Protein AF-K6J1Z5-F1 (afdb_monomer)

Nearest PDB structures (foldseek):
  7a5k-assembly1_a3  TM=3.872E-01  e=3.905E+00  Homo sapiens
  7odt-assembly1_a  TM=3.733E-01  e=3.905E+00  Homo sapiens
  6gaw-assembly1_Bf  TM=3.915E-01  e=5.127E+00  Sus scrofa
  3ixs-assembly4_H  TM=2.768E-01  e=4.180E+00  Homo sapiens

Radius of gyration: 13.7 Å; Cα contacts (8 Å, |Δi|>4): 64; chains: 1; bounding box: 33×23×35 Å

Secondary structure (DSSP, 8-state):
-HHHHHHHT--BGGGTTB-SSPPP-PPPPTTS-EEEEEEEEGGGTEEEEEEEE--

Mean predicted aligned error: 4.29 Å

pLDDT: mean 90.02, std 6.64, range [60.91, 96.69]

Structure (mmCIF, N/CA/C/O backbone):
data_A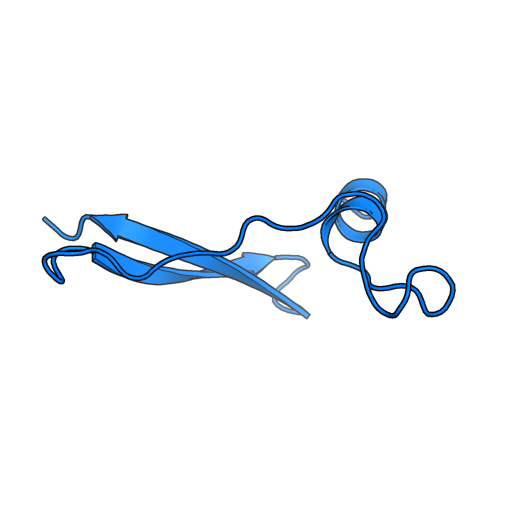F-K6J1Z5-F1
#
_entry.id   AF-K6J1Z5-F1
#
loop_
_atom_site.group_PDB
_atom_site.id
_atom_site.type_symbol
_atom_site.label_atom_id
_atom_site.label_alt_id
_atom_site.label_comp_id
_atom_site.label_asym_id
_atom_site.label_entity_id
_atom_site.label_seq_id
_atom_site.pdbx_PDB_ins_code
_atom_site.Cartn_x
_atom_site.Cartn_y
_atom_site.Cartn_z
_atom_site.occupancy
_atom_site.B_iso_or_equiv
_atom_site.auth_seq_id
_atom_site.auth_comp_id
_atom_site.auth_asym_id
_atom_site.auth_atom_id
_atom_site.pdbx_PDB_model_num
ATOM 1 N N . GLU A 1 1 ? -6.977 -3.760 -12.366 1.00 75.81 1 GLU A N 1
ATOM 2 C CA . GLU A 1 1 ? -6.271 -4.148 -11.121 1.00 75.81 1 GLU A CA 1
ATOM 3 C C . GLU A 1 1 ? -4.762 -3.898 -11.177 1.00 75.81 1 GLU A C 1
ATOM 5 O O . GLU A 1 1 ? -4.286 -3.092 -10.388 1.00 75.81 1 GLU A O 1
ATOM 10 N N . PHE A 1 2 ? -4.015 -4.474 -12.133 1.00 86.25 2 PHE A N 1
ATOM 11 C CA . PHE A 1 2 ? -2.551 -4.293 -12.225 1.00 86.25 2 PHE A CA 1
ATOM 12 C C . PHE A 1 2 ? -2.084 -2.827 -12.278 1.00 86.25 2 PHE A C 1
ATOM 14 O O . PHE A 1 2 ? -1.247 -2.431 -11.474 1.00 86.25 2 PHE A O 1
ATOM 21 N N . ILE A 1 3 ? -2.634 -2.012 -13.191 1.00 91.88 3 ILE A N 1
ATOM 22 C CA . ILE A 1 3 ? -2.219 -0.603 -13.363 1.00 91.88 3 ILE A CA 1
ATOM 23 C C . ILE A 1 3 ? -2.428 0.196 -12.070 1.00 91.88 3 ILE A C 1
ATOM 25 O O . ILE A 1 3 ? -1.568 0.980 -11.679 1.00 91.88 3 ILE A O 1
ATOM 29 N N . HIS A 1 4 ? -3.548 -0.035 -11.380 1.00 90.25 4 HIS A N 1
ATOM 30 C CA . HIS A 1 4 ? -3.844 0.647 -10.123 1.00 90.25 4 HIS A CA 1
ATOM 31 C C . HIS A 1 4 ? -2.817 0.279 -9.045 1.00 90.25 4 HIS A C 1
ATOM 33 O O . HIS A 1 4 ? -2.204 1.163 -8.456 1.00 90.25 4 HIS A O 1
ATOM 39 N N . PHE A 1 5 ? -2.528 -1.014 -8.869 1.00 91.56 5 PHE A N 1
ATOM 40 C CA . PHE A 1 5 ? -1.488 -1.458 -7.941 1.00 91.56 5 PHE A CA 1
ATOM 41 C C . PHE A 1 5 ? -0.101 -0.904 -8.297 1.00 91.56 5 PHE A C 1
ATOM 43 O O . PHE A 1 5 ? 0.625 -0.437 -7.423 1.00 91.56 5 PHE A O 1
ATOM 50 N N . TYR A 1 6 ? 0.268 -0.916 -9.578 1.00 93.19 6 TYR A N 1
ATOM 51 C CA . TYR A 1 6 ? 1.562 -0.416 -10.038 1.00 93.19 6 TYR A CA 1
ATOM 52 C C . TYR A 1 6 ? 1.761 1.073 -9.716 1.00 93.19 6 TYR A C 1
ATOM 54 O O . TYR A 1 6 ? 2.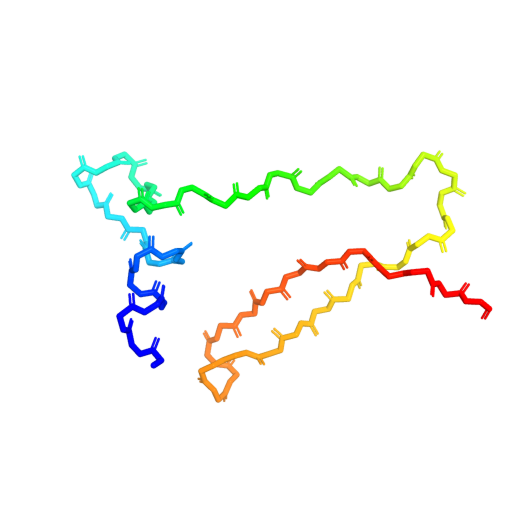849 1.474 -9.300 1.00 93.19 6 TYR A O 1
ATOM 62 N N . ASN A 1 7 ? 0.707 1.875 -9.887 1.00 94.69 7 ASN A N 1
ATOM 63 C CA . ASN A 1 7 ? 0.765 3.320 -9.690 1.00 94.69 7 ASN A CA 1
ATOM 64 C C . ASN A 1 7 ? 0.596 3.750 -8.225 1.00 94.69 7 ASN A C 1
ATOM 66 O O . ASN A 1 7 ? 1.143 4.783 -7.860 1.00 94.69 7 ASN A O 1
ATOM 70 N N . HIS A 1 8 ? -0.131 2.994 -7.396 1.00 93.50 8 HIS A N 1
ATOM 71 C CA . HIS A 1 8 ? -0.455 3.399 -6.016 1.00 93.50 8 HIS A CA 1
ATOM 72 C C . HIS A 1 8 ? 0.280 2.616 -4.920 1.00 93.50 8 HIS A C 1
ATOM 74 O O . HIS A 1 8 ? 0.339 3.068 -3.779 1.00 93.50 8 HIS A O 1
ATOM 80 N N . HIS A 1 9 ? 0.794 1.420 -5.222 1.00 92.88 9 HIS A N 1
ATOM 81 C CA . HIS A 1 9 ? 1.313 0.504 -4.197 1.00 92.88 9 HIS A CA 1
ATOM 82 C C . HIS A 1 9 ? 2.702 -0.049 -4.517 1.00 92.88 9 HIS A C 1
ATOM 84 O O . HIS A 1 9 ? 3.492 -0.299 -3.605 1.00 92.88 9 HIS A O 1
ATOM 90 N N . ARG A 1 10 ? 3.035 -0.252 -5.797 1.00 93.44 10 ARG A N 1
ATOM 91 C CA . ARG A 1 10 ? 4.366 -0.727 -6.184 1.00 93.44 10 ARG A CA 1
ATOM 92 C C . ARG A 1 10 ? 5.383 0.398 -6.043 1.00 93.44 10 ARG A C 1
ATOM 94 O O . ARG A 1 10 ? 5.259 1.439 -6.682 1.00 93.44 10 ARG A O 1
ATOM 101 N N . THR A 1 11 ? 6.418 0.143 -5.258 1.00 94.56 11 THR A N 1
ATOM 102 C CA . THR A 1 11 ? 7.535 1.066 -5.089 1.00 94.56 11 THR A CA 1
ATOM 103 C C . THR A 1 11 ? 8.562 0.910 -6.211 1.00 94.56 11 THR A C 1
ATOM 105 O O . THR A 1 11 ? 8.789 -0.189 -6.727 1.00 94.56 11 THR A O 1
ATOM 108 N N . HIS A 1 12 ? 9.198 2.018 -6.595 1.00 94.56 12 HIS A N 1
ATOM 109 C CA . HIS A 1 12 ? 10.173 2.075 -7.687 1.00 94.56 12 HIS A CA 1
ATOM 110 C C . HIS A 1 12 ? 11.497 2.643 -7.191 1.00 94.56 12 HIS A C 1
ATOM 112 O O . HIS A 1 12 ? 11.536 3.653 -6.490 1.00 94.56 12 HIS A O 1
ATOM 118 N N . LEU A 1 13 ? 12.610 2.033 -7.601 1.00 95.75 13 LEU A N 1
ATOM 119 C CA . LEU A 1 13 ? 13.949 2.501 -7.219 1.00 95.75 13 LEU A CA 1
ATOM 120 C C . LEU A 1 13 ? 14.225 3.931 -7.705 1.00 95.75 13 LEU A C 1
ATOM 122 O O . LEU A 1 13 ? 14.800 4.720 -6.963 1.00 95.75 13 LEU A O 1
ATOM 126 N N . ALA A 1 14 ? 13.755 4.277 -8.907 1.00 96.69 14 ALA A N 1
ATOM 127 C CA . ALA A 1 14 ? 13.894 5.616 -9.481 1.00 96.69 14 ALA A CA 1
ATOM 128 C C . ALA A 1 14 ? 13.120 6.703 -8.711 1.00 96.69 14 ALA A C 1
ATOM 130 O O . ALA A 1 14 ? 13.402 7.884 -8.878 1.00 96.69 14 ALA A O 1
ATOM 131 N N . LEU A 1 15 ? 12.165 6.306 -7.864 1.00 94.94 15 LEU A N 1
ATOM 132 C CA . LEU A 1 15 ? 11.346 7.199 -7.044 1.00 94.94 15 LEU A CA 1
ATOM 133 C C . LEU A 1 15 ? 11.715 7.093 -5.561 1.00 94.94 15 LEU A C 1
ATOM 135 O O . LEU A 1 15 ? 10.852 7.197 -4.702 1.00 94.94 15 LEU A O 1
ATOM 139 N N . ASN A 1 16 ? 12.984 6.826 -5.235 1.00 95.06 16 ASN A N 1
ATOM 140 C CA . ASN A 1 16 ? 13.440 6.664 -3.848 1.00 95.06 16 ASN A CA 1
ATOM 141 C C . ASN A 1 16 ? 12.653 5.601 -3.061 1.00 95.06 16 ASN A C 1
ATOM 143 O O . ASN A 1 16 ? 12.440 5.741 -1.859 1.00 95.06 16 ASN A O 1
ATOM 147 N N . LYS A 1 17 ? 12.254 4.514 -3.736 1.00 93.31 17 LYS A N 1
ATOM 148 C CA . LYS A 1 17 ? 11.403 3.448 -3.180 1.00 93.31 17 LYS A CA 1
ATOM 149 C C . LYS A 1 17 ? 9.995 3.927 -2.805 1.00 93.31 17 LYS A C 1
ATOM 151 O O . LYS A 1 17 ? 9.357 3.303 -1.962 1.00 93.31 17 LYS A O 1
ATOM 156 N N . ASP A 1 18 ? 9.500 4.965 -3.468 1.00 94.19 18 ASP A N 1
ATOM 157 C CA . ASP A 1 18 ? 8.101 5.380 -3.430 1.00 94.19 18 ASP A CA 1
ATOM 158 C C . ASP A 1 18 ? 7.344 4.892 -4.679 1.00 94.19 18 ASP A C 1
ATOM 160 O O . ASP A 1 18 ? 7.920 4.351 -5.631 1.00 94.19 18 ASP A O 1
ATOM 164 N N . SER A 1 19 ? 6.030 5.054 -4.654 1.00 95.00 19 SER A N 1
ATOM 165 C CA . SER A 1 19 ? 5.111 4.829 -5.765 1.00 95.00 19 SER A CA 1
ATOM 166 C C . SER A 1 19 ? 4.823 6.136 -6.524 1.00 95.00 19 SER A C 1
ATOM 168 O O . SER A 1 19 ? 4.981 7.217 -5.959 1.00 95.00 19 SER A O 1
ATOM 170 N N . PRO A 1 20 ? 4.395 6.078 -7.801 1.00 96.62 20 PRO A N 1
ATOM 171 C CA . PRO A 1 20 ? 4.057 7.274 -8.574 1.00 96.62 20 PRO A CA 1
ATOM 172 C C . PRO A 1 20 ? 2.948 8.116 -7.935 1.00 96.62 20 PRO A C 1
ATOM 174 O O . PRO A 1 20 ? 2.969 9.340 -8.043 1.00 96.62 20 PRO A O 1
ATOM 177 N N . VAL A 1 21 ? 1.985 7.462 -7.280 1.00 96.06 21 VAL A N 1
ATOM 178 C CA . VAL A 1 21 ? 0.931 8.103 -6.495 1.00 96.06 21 VAL A CA 1
ATOM 179 C C . VAL A 1 21 ? 1.128 7.743 -5.020 1.00 96.06 21 VAL A C 1
ATOM 181 O O . VAL A 1 21 ? 0.784 6.625 -4.634 1.00 96.06 21 VAL A O 1
ATOM 184 N N . PRO A 1 22 ? 1.643 8.671 -4.191 1.00 90.75 22 PRO A N 1
ATOM 185 C CA . PRO A 1 22 ? 1.950 8.398 -2.792 1.00 90.75 22 PRO A 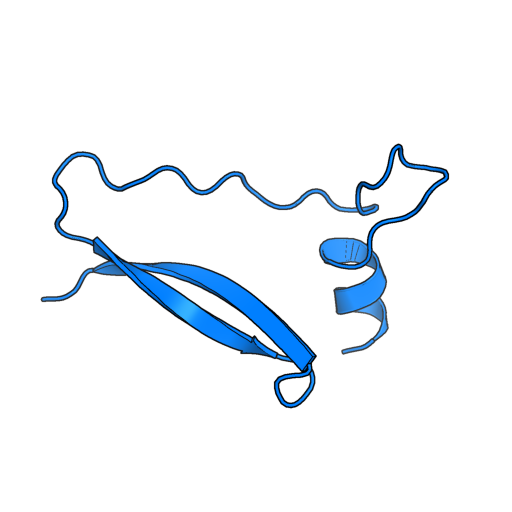CA 1
ATOM 186 C C . PRO A 1 22 ? 0.734 7.932 -1.991 1.00 90.75 22 PRO A C 1
ATOM 188 O O . PRO A 1 22 ? -0.383 8.430 -2.156 1.00 90.75 22 PRO A O 1
ATOM 191 N N . SER A 1 23 ? 0.971 7.003 -1.067 1.00 86.94 23 SER A N 1
ATOM 192 C CA . SER A 1 23 ? -0.052 6.561 -0.120 1.00 86.94 23 SER A CA 1
ATOM 193 C C . SER A 1 23 ? -0.234 7.571 1.023 1.00 86.94 23 SER A C 1
ATOM 195 O O . SER A 1 23 ? 0.746 8.158 1.490 1.00 86.94 23 SER A O 1
ATOM 197 N N . PRO A 1 24 ? -1.467 7.767 1.526 1.00 89.06 24 PRO A N 1
ATOM 198 C CA . PRO A 1 24 ? -1.694 8.605 2.695 1.00 89.06 24 PRO A CA 1
ATOM 199 C C . PRO A 1 24 ? -1.048 7.988 3.943 1.00 89.06 24 PRO A C 1
ATOM 201 O O . PRO A 1 24 ? -1.127 6.782 4.175 1.00 89.06 24 PRO A O 1
ATOM 204 N N . ILE A 1 25 ? -0.450 8.828 4.790 1.00 89.69 25 ILE A N 1
ATOM 205 C CA . ILE A 1 25 ? 0.052 8.401 6.101 1.00 89.69 25 ILE A CA 1
ATOM 206 C C . ILE A 1 25 ? -1.140 8.273 7.052 1.00 89.69 25 ILE A C 1
ATOM 208 O O . ILE A 1 25 ? -1.760 9.271 7.424 1.00 89.69 25 ILE A O 1
ATOM 212 N N . LEU A 1 26 ? -1.443 7.044 7.468 1.00 90.25 26 LEU A N 1
ATOM 213 C CA . LEU A 1 26 ? -2.496 6.770 8.441 1.00 90.25 26 LEU A CA 1
ATOM 214 C C . LEU A 1 26 ? -2.023 7.164 9.841 1.00 90.25 26 LEU A C 1
ATOM 216 O O . LEU A 1 26 ? -1.048 6.617 10.359 1.00 90.25 26 LEU A O 1
ATOM 220 N N . LYS A 1 27 ? -2.725 8.108 10.465 1.00 89.50 27 LYS A N 1
ATOM 221 C CA . LYS A 1 27 ? -2.486 8.489 11.859 1.00 89.50 27 LYS A CA 1
ATOM 222 C C . LYS A 1 27 ? -3.400 7.671 12.771 1.00 89.50 27 LYS A C 1
ATOM 224 O O . LYS A 1 27 ? -4.569 7.515 12.426 1.00 89.50 27 LYS A O 1
ATOM 229 N N . PRO A 1 28 ? -2.905 7.169 13.915 1.00 85.81 28 PRO A N 1
ATOM 230 C CA . PRO A 1 28 ? -3.763 6.531 14.902 1.00 85.81 28 PRO A CA 1
ATOM 231 C C . PRO A 1 28 ? -4.901 7.459 15.355 1.00 85.81 28 PRO A C 1
ATOM 233 O O . PRO A 1 28 ? -4.680 8.670 15.474 1.00 85.81 28 PRO A O 1
ATOM 236 N N . PRO A 1 29 ? -6.098 6.919 15.635 1.00 86.56 29 PRO A N 1
ATOM 237 C CA . PRO A 1 29 ? -7.224 7.693 16.145 1.00 86.56 29 PRO A CA 1
ATOM 238 C C . PRO A 1 29 ? -6.881 8.332 17.492 1.00 86.56 29 PRO A C 1
ATOM 240 O O . PRO A 1 29 ? -6.355 7.674 18.391 1.00 86.56 29 PRO A O 1
ATOM 243 N N . LEU A 1 30 ? -7.255 9.603 17.670 1.00 82.69 30 LEU A N 1
ATOM 244 C CA . LEU A 1 30 ? -6.934 10.382 18.875 1.00 82.69 30 LEU A CA 1
ATOM 245 C C . LEU A 1 30 ? -7.498 9.766 20.169 1.00 82.69 30 LEU A C 1
ATOM 247 O O . LEU A 1 30 ? -6.927 9.925 21.243 1.00 82.69 30 LEU A O 1
ATOM 251 N N . HIS A 1 31 ? -8.639 9.084 20.060 1.00 82.81 31 HIS A N 1
ATOM 252 C CA . HIS A 1 31 ? -9.408 8.572 21.196 1.00 82.81 31 HIS A CA 1
ATOM 253 C C . HIS A 1 31 ? -9.454 7.040 21.262 1.00 82.81 31 HIS A C 1
ATOM 255 O O . HIS A 1 31 ? -10.226 6.498 22.047 1.00 82.81 31 HIS A O 1
ATOM 261 N N . GLY A 1 32 ? -8.675 6.338 20.427 1.00 78.69 32 GLY A N 1
ATOM 262 C CA . GLY A 1 32 ? -8.584 4.871 20.454 1.00 78.69 32 GLY A CA 1
ATOM 263 C C . GLY A 1 32 ? -9.875 4.114 20.111 1.00 78.69 32 GLY A C 1
ATOM 264 O O . GLY A 1 32 ? -9.959 2.922 20.380 1.00 78.69 32 GLY A O 1
ATOM 265 N N . LYS A 1 33 ? -10.884 4.786 19.541 1.00 83.06 33 LYS A N 1
ATOM 266 C CA . LYS A 1 33 ? -12.190 4.188 19.191 1.00 83.06 33 LYS A CA 1
ATOM 267 C C . LYS A 1 33 ? -12.210 3.471 17.839 1.00 83.06 33 LYS A C 1
ATOM 269 O O . LYS A 1 33 ? -13.190 2.813 17.508 1.00 83.06 33 LYS A O 1
ATOM 274 N N . GLU A 1 34 ? -11.147 3.605 17.056 1.00 90.50 34 GLU A N 1
ATOM 275 C CA . GLU A 1 34 ? -11.051 2.985 15.738 1.00 90.50 34 GLU A CA 1
ATOM 276 C C . GLU A 1 34 ? -10.036 1.848 15.773 1.00 90.50 34 GLU A C 1
ATOM 278 O O . GLU A 1 34 ? -8.980 1.942 16.407 1.00 90.5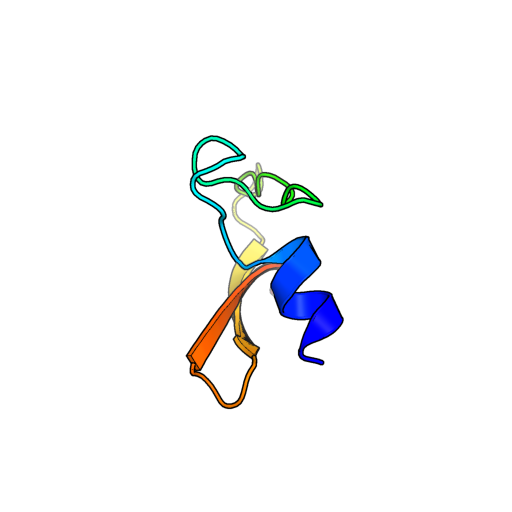0 34 GLU A O 1
ATOM 283 N N . LYS A 1 35 ? -10.356 0.762 15.078 1.00 90.94 35 LYS A N 1
ATOM 284 C CA . LYS A 1 35 ? -9.490 -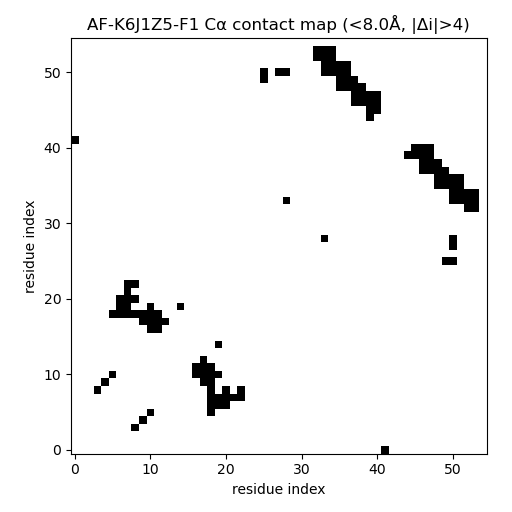0.405 14.949 1.00 90.94 35 LYS A CA 1
ATOM 285 C C . LYS A 1 35 ? -8.767 -0.345 13.615 1.00 90.94 35 LYS A C 1
ATOM 287 O O . LYS A 1 35 ? -9.369 -0.016 12.598 1.00 90.94 35 LYS A O 1
ATOM 292 N N . LEU A 1 36 ? -7.488 -0.713 13.613 1.00 92.88 36 LEU A N 1
ATOM 293 C CA . LEU A 1 36 ? -6.751 -0.924 12.374 1.00 92.88 36 LEU A CA 1
ATOM 294 C C . LEU A 1 36 ? -7.247 -2.214 11.707 1.00 92.88 36 LEU A C 1
ATOM 296 O O . LEU A 1 36 ? -7.092 -3.308 12.255 1.00 92.88 36 LEU A O 1
ATOM 300 N N . VAL A 1 37 ? -7.840 -2.077 10.529 1.00 94.50 37 VAL A N 1
ATOM 301 C CA . VAL A 1 37 ? -8.358 -3.176 9.716 1.00 94.50 37 VAL A CA 1
ATOM 302 C C . VAL A 1 37 ? -7.416 -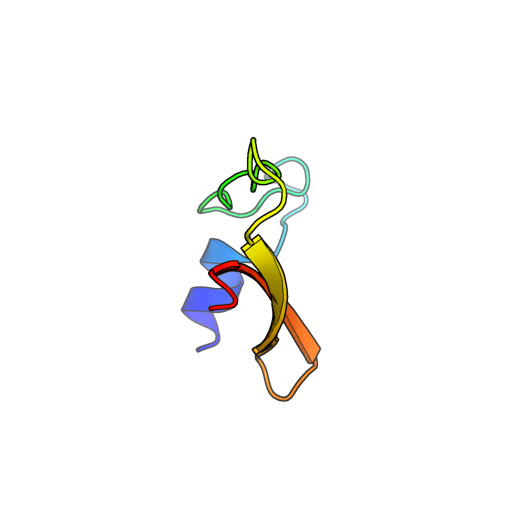3.414 8.545 1.00 94.50 37 VAL A C 1
ATOM 304 O O . VAL A 1 37 ? -6.961 -2.474 7.893 1.00 94.50 37 VAL A O 1
ATOM 307 N N . SER A 1 38 ? -7.105 -4.686 8.296 1.00 95.81 38 SER A N 1
ATOM 308 C CA . SER A 1 38 ? -6.291 -5.125 7.166 1.00 95.81 38 SER A CA 1
ATOM 309 C C . SER A 1 38 ? -7.187 -5.747 6.102 1.00 95.81 38 SER A C 1
ATOM 311 O O . SER A 1 38 ? -7.910 -6.698 6.393 1.00 95.81 38 SER A O 1
ATOM 313 N N . THR A 1 39 ? -7.125 -5.224 4.880 1.00 94.38 39 THR A N 1
ATOM 314 C CA . THR A 1 39 ? -7.900 -5.719 3.738 1.00 94.38 39 THR A CA 1
ATOM 315 C C . THR A 1 39 ? -6.960 -6.406 2.747 1.00 94.38 39 THR A C 1
ATOM 317 O O . THR A 1 39 ? -6.066 -5.741 2.213 1.00 94.38 39 THR A O 1
ATOM 320 N N . PRO A 1 40 ? -7.116 -7.718 2.489 1.00 94.44 40 PRO A N 1
ATOM 321 C CA . PRO A 1 40 ? -6.313 -8.406 1.490 1.00 94.44 40 PRO A CA 1
ATOM 322 C C . PRO A 1 40 ? -6.711 -7.942 0.086 1.00 94.44 40 PRO A C 1
ATOM 324 O O . PRO A 1 40 ? -7.890 -7.858 -0.253 1.00 94.44 40 PRO A O 1
ATOM 327 N N . VAL A 1 41 ? -5.719 -7.688 -0.758 1.00 89.25 41 VAL A N 1
ATOM 328 C CA . VAL A 1 41 ? -5.884 -7.383 -2.184 1.00 89.25 41 VAL A CA 1
ATOM 329 C C . VAL A 1 41 ? -4.942 -8.268 -3.003 1.00 89.25 41 VAL A C 1
ATOM 331 O O . VAL A 1 41 ? -4.077 -8.948 -2.449 1.00 89.25 41 VAL A O 1
ATOM 334 N N . LEU A 1 42 ? -5.116 -8.306 -4.330 1.00 89.50 42 LEU A N 1
ATOM 335 C CA . LEU A 1 42 ? -4.335 -9.179 -5.225 1.00 89.50 42 LEU A CA 1
ATOM 336 C C . LEU A 1 42 ? -4.339 -10.654 -4.778 1.00 89.50 42 LEU A C 1
ATOM 338 O O . LEU A 1 42 ? -3.293 -11.298 -4.714 1.00 89.50 42 LEU A O 1
ATOM 3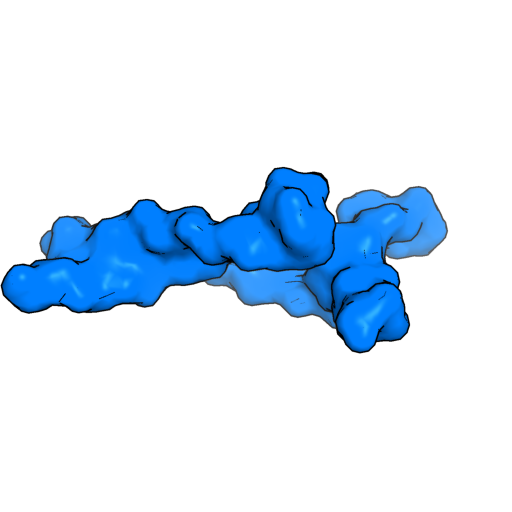42 N N . GLY A 1 43 ? -5.508 -11.175 -4.396 1.00 89.50 43 GLY A N 1
ATOM 343 C CA . GLY A 1 43 ? -5.633 -12.551 -3.904 1.00 89.50 43 GLY A CA 1
ATOM 344 C C . GLY A 1 43 ? -4.888 -12.825 -2.590 1.00 89.50 43 GLY A C 1
ATOM 345 O O . GLY A 1 43 ? -4.564 -13.974 -2.315 1.00 89.50 43 GLY A 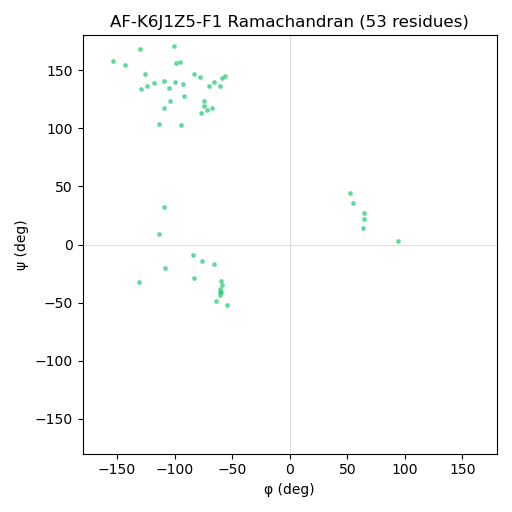O 1
ATOM 346 N N . GLY A 1 44 ? -4.590 -11.789 -1.796 1.00 92.19 44 GLY A N 1
ATOM 347 C CA . GLY A 1 44 ? -3.878 -11.899 -0.516 1.00 92.19 44 GLY A CA 1
ATOM 348 C C . GLY A 1 44 ? -2.364 -11.696 -0.608 1.00 92.19 44 GLY A C 1
ATOM 349 O O . GLY A 1 44 ? -1.675 -11.790 0.401 1.00 92.19 44 GLY A O 1
ATOM 350 N N . LEU A 1 45 ? -1.828 -11.383 -1.792 1.00 91.00 45 LEU A N 1
ATOM 351 C CA . LEU A 1 45 ? -0.401 -11.080 -1.969 1.00 91.00 45 LEU A CA 1
ATOM 352 C C . LEU A 1 45 ? -0.015 -9.678 -1.477 1.00 91.00 45 LEU A C 1
ATOM 354 O O . LEU A 1 45 ? 1.170 -9.378 -1.332 1.00 91.00 45 LEU A O 1
ATOM 358 N N . TYR A 1 46 ? -0.998 -8.810 -1.240 1.00 92.25 46 TYR A N 1
ATOM 359 C CA . TYR A 1 46 ? -0.797 -7.483 -0.675 1.00 92.25 46 TYR A CA 1
ATOM 360 C C . TYR A 1 46 ? -1.948 -7.134 0.266 1.00 92.25 46 TYR A C 1
ATOM 362 O O . TYR A 1 46 ? -3.050 -7.659 0.130 1.00 92.25 46 TYR A O 1
ATOM 370 N N . HIS A 1 47 ? -1.693 -6.251 1.225 1.00 93.81 47 HIS A N 1
ATOM 371 C CA . HIS A 1 47 ? -2.686 -5.804 2.193 1.00 93.81 47 HIS A CA 1
ATOM 372 C C . HIS A 1 47 ? -2.710 -4.280 2.237 1.00 93.81 47 HIS A C 1
ATOM 374 O O . HIS A 1 47 ? -1.661 -3.641 2.322 1.00 93.81 47 HIS A O 1
ATOM 380 N N . THR A 1 48 ? -3.907 -3.702 2.208 1.00 92.50 48 THR A N 1
ATOM 381 C CA . THR A 1 48 ? -4.121 -2.296 2.558 1.00 92.50 48 THR A CA 1
ATOM 382 C C . THR A 1 48 ? -4.630 -2.200 3.990 1.00 92.50 48 THR A C 1
ATOM 384 O O . THR A 1 48 ? -5.180 -3.156 4.544 1.00 92.50 48 THR A O 1
ATOM 387 N N . TYR A 1 49 ? -4.414 -1.045 4.612 1.00 93.38 49 TYR A N 1
ATOM 388 C CA . TYR A 1 49 ? -4.797 -0.798 5.995 1.00 93.38 49 TYR A CA 1
ATOM 389 C C . TYR A 1 49 ? -5.665 0.450 6.078 1.00 93.38 49 TYR A C 1
ATOM 391 O O . TYR A 1 49 ? -5.477 1.393 5.311 1.00 93.38 49 TYR A O 1
ATOM 399 N N . SER A 1 50 ? -6.613 0.455 7.006 1.00 92.69 50 SER A N 1
ATOM 400 C CA . SER A 1 50 ? -7.438 1.623 7.315 1.00 92.69 50 SER A CA 1
ATOM 401 C C . SER A 1 50 ? -7.928 1.550 8.757 1.00 92.69 50 SER A C 1
ATOM 403 O O . SER A 1 50 ? -7.924 0.474 9.355 1.00 92.69 50 SER A O 1
ATOM 405 N N . TYR A 1 51 ? -8.299 2.691 9.332 1.00 93.00 51 TYR A N 1
ATOM 406 C CA . TYR A 1 51 ? -8.972 2.727 10.625 1.00 93.00 51 TYR A CA 1
ATOM 407 C C . TYR A 1 51 ? -10.482 2.714 10.403 1.00 93.00 51 TYR A C 1
ATOM 409 O O . TYR A 1 51 ? -11.002 3.528 9.642 1.00 93.00 51 TYR A O 1
ATOM 417 N N . GLU A 1 52 ? -11.174 1.794 11.067 1.00 90.19 52 GLU A N 1
ATOM 418 C CA . GLU A 1 52 ? -12.633 1.705 11.045 1.00 90.19 52 GLU A CA 1
ATOM 419 C C . GLU A 1 52 ? -13.187 1.912 12.453 1.00 90.19 52 GLU A C 1
ATOM 421 O O . GLU A 1 52 ? -12.637 1.401 13.435 1.00 90.19 52 GLU A O 1
ATOM 426 N N . ASN A 1 53 ? -14.287 2.662 12.554 1.00 82.56 53 ASN A N 1
ATOM 427 C CA . ASN A 1 53 ? -15.011 2.821 13.810 1.00 82.56 53 ASN A CA 1
ATOM 428 C C . ASN A 1 53 ? -15.648 1.482 14.185 1.00 82.56 53 ASN A C 1
ATOM 430 O O . ASN A 1 53 ? -16.496 0.969 13.457 1.00 82.56 53 ASN A O 1
ATOM 434 N N . VAL A 1 54 ? -15.241 0.927 15.324 1.00 68.75 54 VAL A N 1
ATOM 435 C CA . VAL A 1 54 ? -15.876 -0.268 15.880 1.00 68.75 54 VAL A CA 1
ATOM 436 C C . VAL A 1 54 ? -16.925 0.227 16.870 1.00 68.75 54 VAL A C 1
ATOM 438 O O . VAL A 1 54 ? -16.572 0.735 17.934 1.00 68.75 54 VAL A O 1
ATOM 441 N N . ALA A 1 55 ? -18.191 0.182 16.451 1.00 60.91 55 ALA A N 1
ATOM 442 C CA . ALA A 1 55 ? -19.347 0.520 17.281 1.00 60.91 55 ALA A CA 1
ATOM 443 C C . ALA A 1 55 ? -19.614 -0.550 18.347 1.00 60.91 55 ALA A C 1
ATOM 445 O O . ALA A 1 55 ? -19.359 -1.744 18.059 1.00 60.91 55 ALA A O 1
#

Sequence (55 aa):
EFIHFYNHHRTHLALNKDSPVPSPILKPPLHGKEKLVSTPVLGGLYHTYSYENVA

Solvent-accessible surface area (backbone atoms only — not comparable to full-atom values): 3577 Å² total; per-residue (Å²): 111,68,70,59,43,50,37,46,64,38,58,32,76,95,52,81,60,34,30,87,40,75,71,82,85,84,72,82,59,94,80,68,58,43,45,84,44,77,46,69,37,83,94,60,79,41,72,49,76,46,74,43,79,66,130

Foldse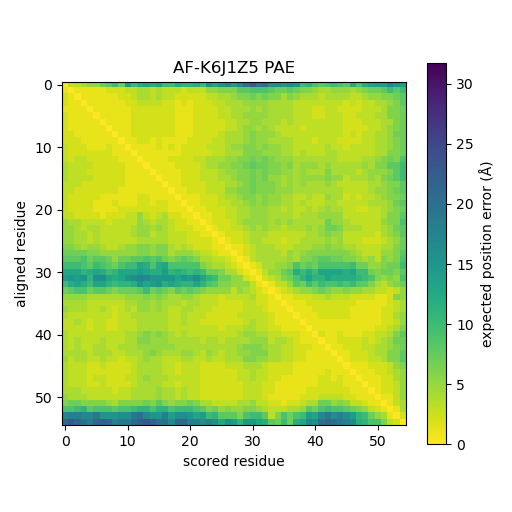ek 3Di:
DVVCCQQEPQFDVVVVRAHVHHDDDDDQDPVNQWDWDWDADPNNPDIDIDTDGDD